Protein AF-A0A949XP06-F1 (afdb_monomer_lite)

Structure (mmCIF, N/CA/C/O backbone):
data_AF-A0A949XP06-F1
#
_entry.id   AF-A0A949XP06-F1
#
loop_
_atom_site.group_PDB
_atom_site.id
_atom_site.type_symbol
_atom_site.label_atom_id
_atom_site.label_alt_id
_atom_site.label_comp_id
_atom_site.label_asym_id
_atom_site.label_entity_id
_atom_site.label_seq_id
_atom_site.pdbx_PDB_ins_code
_atom_site.Cartn_x
_atom_site.Cartn_y
_atom_site.Cartn_z
_atom_site.occupancy
_atom_site.B_iso_or_equiv
_atom_site.auth_seq_id
_atom_site.auth_comp_id
_atom_site.auth_asym_id
_atom_site.auth_atom_id
_atom_site.pdbx_PDB_model_num
ATOM 1 N N . MET A 1 1 ? 26.706 15.944 -32.740 1.00 78.44 1 MET A N 1
ATOM 2 C CA . MET A 1 1 ? 25.398 15.604 -33.349 1.00 78.44 1 MET A CA 1
ATOM 3 C C . MET A 1 1 ? 25.369 14.123 -33.697 1.00 78.44 1 MET A C 1
ATOM 5 O O . MET A 1 1 ? 26.425 13.582 -34.002 1.00 78.44 1 MET A O 1
ATOM 9 N N . ALA A 1 2 ? 24.207 13.465 -33.629 1.00 85.12 2 ALA A N 1
ATOM 10 C CA . ALA A 1 2 ? 24.087 12.053 -34.000 1.00 85.12 2 ALA A CA 1
ATOM 11 C C . ALA A 1 2 ? 24.273 11.859 -35.517 1.00 85.12 2 ALA A C 1
ATOM 13 O O . ALA A 1 2 ? 23.785 12.654 -36.317 1.00 85.12 2 ALA A O 1
ATOM 14 N N . THR A 1 3 ? 24.969 10.796 -35.913 1.00 94.69 3 THR A N 1
ATOM 15 C CA . THR A 1 3 ? 25.206 10.443 -37.321 1.00 94.69 3 THR A CA 1
ATOM 16 C C . THR A 1 3 ? 23.949 9.864 -37.980 1.00 94.69 3 THR A C 1
ATOM 18 O O . THR A 1 3 ? 23.072 9.320 -37.308 1.00 94.69 3 THR A O 1
ATOM 21 N N . ALA A 1 4 ? 23.873 9.887 -39.315 1.00 93.94 4 ALA A N 1
ATOM 22 C CA . ALA A 1 4 ? 22.754 9.296 -40.061 1.00 93.94 4 ALA A CA 1
ATOM 23 C C . ALA A 1 4 ? 22.532 7.804 -39.730 1.00 93.94 4 ALA A C 1
ATOM 25 O O . ALA A 1 4 ? 21.394 7.350 -39.588 1.00 93.94 4 ALA A O 1
ATOM 26 N N . LYS A 1 5 ? 23.623 7.053 -39.520 1.00 92.75 5 LYS A N 1
ATOM 27 C CA . LYS A 1 5 ? 23.580 5.645 -39.098 1.00 92.75 5 LYS A CA 1
ATOM 28 C C . LYS A 1 5 ? 22.965 5.488 -37.702 1.00 92.75 5 LYS A C 1
ATOM 30 O O . LYS A 1 5 ? 22.141 4.598 -37.500 1.00 92.75 5 LYS A O 1
ATOM 35 N N . GLN A 1 6 ? 23.314 6.371 -36.763 1.00 89.94 6 GLN A N 1
ATOM 36 C CA . GLN A 1 6 ? 22.723 6.396 -35.419 1.00 89.94 6 GLN A CA 1
ATOM 37 C C . GLN A 1 6 ? 21.230 6.755 -35.464 1.00 89.94 6 GLN A C 1
ATOM 39 O O . GLN A 1 6 ? 20.430 6.109 -34.794 1.00 89.94 6 GLN A O 1
ATOM 44 N N . ILE A 1 7 ? 20.821 7.711 -36.306 1.00 91.56 7 ILE A N 1
ATOM 45 C CA . ILE A 1 7 ? 19.407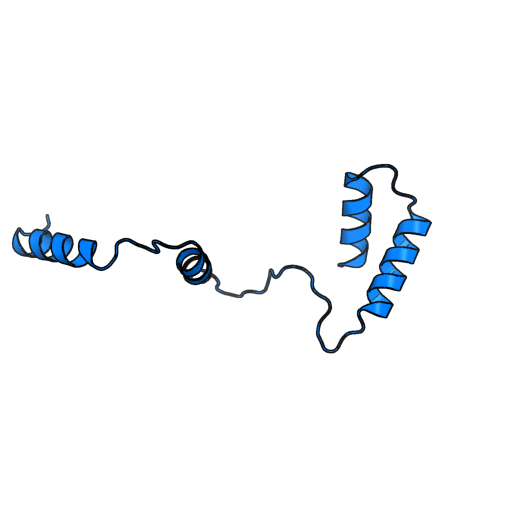 8.093 -36.467 1.00 91.56 7 ILE A CA 1
ATOM 46 C C . ILE A 1 7 ? 18.576 6.930 -37.031 1.00 91.56 7 ILE A C 1
ATOM 48 O O . ILE A 1 7 ? 17.494 6.637 -36.517 1.00 91.56 7 ILE A O 1
ATOM 52 N N . ALA A 1 8 ? 19.077 6.230 -38.053 1.00 92.44 8 ALA A N 1
ATOM 53 C CA . ALA A 1 8 ? 18.390 5.075 -38.634 1.00 92.44 8 ALA A CA 1
ATOM 54 C C . ALA A 1 8 ? 18.247 3.916 -37.631 1.00 92.44 8 ALA A C 1
ATOM 56 O O . ALA A 1 8 ? 17.198 3.270 -37.567 1.00 92.44 8 ALA A O 1
ATOM 57 N N . ALA A 1 9 ? 19.279 3.672 -36.819 1.00 89.88 9 ALA A N 1
ATOM 58 C CA . ALA A 1 9 ? 19.224 2.691 -35.741 1.00 89.88 9 ALA A CA 1
ATOM 59 C C . ALA A 1 9 ? 18.202 3.088 -34.660 1.00 89.88 9 ALA A C 1
ATOM 61 O O . ALA A 1 9 ? 17.360 2.269 -34.295 1.00 89.88 9 ALA A O 1
ATOM 62 N N . ASN A 1 10 ? 18.199 4.353 -34.225 1.00 87.56 10 ASN A N 1
ATOM 63 C CA . ASN A 1 10 ? 17.253 4.864 -33.231 1.00 87.56 10 ASN A CA 1
ATOM 64 C C . ASN A 1 10 ? 15.798 4.732 -33.695 1.00 87.56 10 ASN A C 1
ATOM 66 O O . ASN A 1 10 ? 14.958 4.282 -32.922 1.00 87.56 10 ASN A O 1
ATOM 70 N N . ARG A 1 11 ? 15.496 5.034 -34.967 1.00 88.00 11 ARG A N 1
ATOM 71 C CA . ARG A 1 11 ? 14.147 4.849 -35.537 1.00 88.00 11 ARG A CA 1
ATOM 72 C C . ARG A 1 11 ? 13.692 3.388 -35.494 1.00 88.00 11 ARG A C 1
ATOM 74 O O . ARG A 1 11 ? 12.560 3.115 -35.107 1.00 88.00 11 ARG A O 1
ATOM 81 N N . ARG A 1 12 ? 14.574 2.445 -35.846 1.00 88.75 12 ARG A N 1
ATOM 82 C CA . ARG A 1 12 ? 14.269 1.004 -35.797 1.00 88.75 12 ARG A CA 1
ATOM 83 C C . ARG A 1 12 ? 14.077 0.504 -34.362 1.00 88.75 12 ARG A C 1
ATOM 85 O O . ARG A 1 12 ? 13.200 -0.315 -34.113 1.00 88.75 12 ARG A O 1
ATOM 92 N N . ASN A 1 13 ? 14.875 1.000 -33.419 1.00 85.81 13 ASN A N 1
ATOM 93 C CA . ASN A 1 13 ? 14.769 0.624 -32.008 1.00 85.81 13 ASN A CA 1
ATOM 94 C C . ASN A 1 13 ? 13.513 1.214 -31.353 1.00 85.81 13 ASN A C 1
ATOM 96 O O . ASN A 1 13 ? 12.852 0.528 -30.577 1.00 85.81 13 ASN A O 1
ATOM 100 N N . ALA A 1 14 ? 13.129 2.439 -31.722 1.00 82.62 14 ALA A N 1
ATOM 101 C CA . ALA A 1 14 ? 11.918 3.085 -31.223 1.00 82.62 14 ALA A CA 1
ATOM 102 C C . ALA A 1 14 ? 10.652 2.269 -31.534 1.00 82.62 14 ALA A C 1
ATOM 104 O O . ALA A 1 14 ? 9.785 2.148 -30.675 1.00 82.62 14 ALA A O 1
ATOM 105 N N . GLN A 1 15 ? 10.579 1.625 -32.706 1.00 82.31 15 GLN A N 1
ATOM 106 C CA . GLN A 1 15 ? 9.462 0.743 -33.082 1.00 82.31 15 GLN A CA 1
ATOM 107 C C . GLN A 1 15 ? 9.325 -0.494 -32.178 1.00 82.31 15 GLN A C 1
ATOM 109 O O . GLN A 1 15 ? 8.231 -1.036 -32.039 1.00 82.31 15 GLN A O 1
ATOM 114 N N . LYS A 1 16 ? 10.421 -0.939 -31.550 1.00 78.19 16 LYS A N 1
ATOM 115 C CA . LYS A 1 16 ? 10.445 -2.101 -30.648 1.00 78.19 16 LYS A CA 1
ATOM 116 C C . LYS A 1 16 ? 10.158 -1.738 -29.189 1.00 78.19 16 LYS A C 1
ATOM 118 O O . LYS A 1 16 ? 9.822 -2.617 -28.409 1.00 78.19 16 LYS A O 1
ATOM 123 N N . SER A 1 17 ? 10.287 -0.462 -28.825 1.00 69.25 17 SER A N 1
ATOM 124 C CA . SER A 1 17 ? 10.226 0.020 -27.441 1.00 69.25 17 SER A CA 1
ATOM 125 C C . SER A 1 17 ? 9.206 1.154 -27.276 1.00 69.25 17 SER A C 1
ATOM 127 O O . SER A 1 17 ? 9.494 2.184 -26.669 1.00 69.25 17 SER A O 1
ATOM 129 N N . CYS A 1 18 ? 7.997 0.989 -27.821 1.00 71.12 18 CYS A N 1
ATOM 130 C CA . CYS A 1 18 ? 6.909 1.975 -27.720 1.00 71.12 18 CYS A CA 1
ATOM 131 C C . CYS A 1 18 ? 6.158 1.929 -26.371 1.00 71.12 18 CYS A C 1
ATOM 133 O O . CYS A 1 18 ? 4.935 2.054 -26.360 1.00 71.12 18 CYS A O 1
ATOM 135 N N . GLY A 1 19 ? 6.868 1.7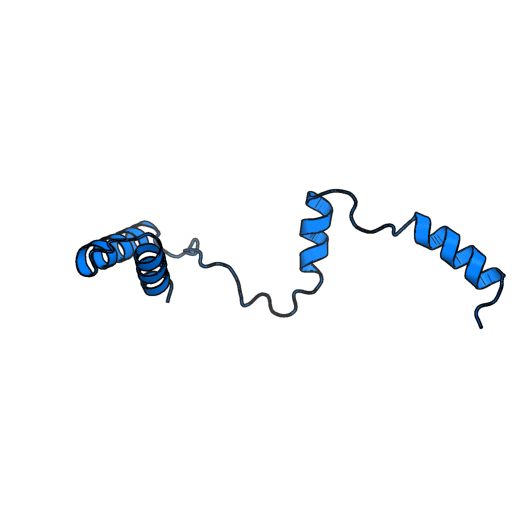15 -25.259 1.00 74.44 19 GLY A N 1
ATOM 136 C CA . GLY A 1 19 ? 6.281 1.624 -23.920 1.00 74.44 19 GLY A CA 1
ATOM 137 C C . GLY A 1 19 ? 5.229 0.511 -23.748 1.00 74.44 19 GLY A C 1
ATOM 138 O O . GLY A 1 19 ? 4.960 -0.260 -24.675 1.00 74.44 19 GLY A O 1
ATOM 139 N N . PRO A 1 20 ? 4.637 0.397 -22.549 1.00 81.81 20 PRO A N 1
ATOM 140 C CA . PRO A 1 20 ? 3.525 -0.514 -22.309 1.00 81.81 20 PRO A CA 1
ATOM 141 C C . PRO A 1 20 ? 2.273 -0.031 -23.055 1.00 81.81 20 PRO A C 1
ATOM 143 O O . PRO A 1 20 ? 1.869 1.125 -22.923 1.00 81.81 20 PRO A O 1
ATOM 146 N N . LYS A 1 21 ? 1.664 -0.918 -23.850 1.00 83.12 21 LYS A N 1
ATOM 147 C CA . LYS A 1 21 ? 0.468 -0.619 -24.663 1.00 83.12 21 LYS A CA 1
ATOM 148 C C . LYS A 1 21 ? -0.836 -1.114 -24.032 1.00 83.12 21 LYS A C 1
ATOM 150 O O . LYS A 1 21 ? -1.901 -0.725 -24.499 1.00 83.12 21 LYS A O 1
ATOM 155 N N . SER A 1 22 ? -0.760 -1.958 -22.999 1.00 83.88 22 SER A N 1
ATOM 156 C CA . SER A 1 22 ? -1.924 -2.453 -22.255 1.00 83.88 22 SER A CA 1
ATOM 157 C C . SER A 1 22 ? -1.930 -1.921 -20.815 1.00 83.88 22 SER A C 1
ATOM 159 O O . SER A 1 22 ? -0.861 -1.595 -20.290 1.00 83.88 22 SER A O 1
ATOM 161 N N . PRO A 1 23 ? -3.104 -1.840 -20.158 1.00 85.31 23 PRO A N 1
ATOM 162 C CA . PRO A 1 23 ? -3.196 -1.503 -18.736 1.00 85.31 23 PRO A CA 1
ATOM 163 C C . PRO A 1 23 ? -2.349 -2.445 -17.871 1.00 85.31 23 PRO A C 1
ATOM 165 O O . PRO A 1 23 ? -1.550 -1.979 -17.066 1.00 85.31 23 PRO A O 1
ATOM 168 N N . GLU A 1 24 ? -2.418 -3.749 -18.145 1.00 85.31 24 GLU A N 1
ATOM 169 C CA . GLU A 1 24 ? -1.653 -4.796 -17.454 1.00 85.31 24 GLU A CA 1
ATOM 170 C C . GLU A 1 24 ? -0.136 -4.564 -17.541 1.00 85.31 24 GLU A C 1
ATOM 172 O O . GLU A 1 24 ? 0.573 -4.543 -16.538 1.00 85.31 24 GLU A O 1
ATOM 177 N N . THR A 1 25 ? 0.390 -4.317 -18.749 1.00 83.94 25 THR A N 1
ATOM 178 C CA . THR A 1 25 ? 1.830 -4.046 -18.911 1.00 83.94 25 THR A CA 1
ATOM 179 C C . THR A 1 25 ? 2.234 -2.704 -18.314 1.00 83.94 25 THR A C 1
ATOM 181 O O . THR A 1 25 ? 3.381 -2.539 -17.899 1.00 83.94 25 THR A O 1
ATOM 184 N N . LYS A 1 26 ? 1.313 -1.741 -18.236 1.00 85.50 26 LYS A N 1
ATOM 185 C CA . LYS A 1 26 ? 1.561 -0.443 -17.608 1.00 85.50 26 LYS A CA 1
ATOM 186 C C . LYS A 1 26 ? 1.659 -0.568 -16.091 1.00 85.50 26 LYS A C 1
ATOM 188 O O . LYS A 1 26 ? 2.541 0.059 -15.511 1.00 85.50 26 LYS A O 1
ATOM 193 N N . GLU A 1 27 ? 0.824 -1.397 -15.471 1.00 84.44 27 GLU A N 1
ATOM 194 C CA . GLU A 1 27 ? 0.919 -1.723 -14.045 1.00 84.44 27 GLU A CA 1
ATOM 195 C C . GLU A 1 27 ? 2.260 -2.382 -13.717 1.00 84.44 27 GLU A C 1
ATOM 197 O O . GLU A 1 27 ? 2.952 -1.922 -12.811 1.00 84.44 27 GLU A O 1
ATOM 202 N N . ILE A 1 28 ? 2.697 -3.359 -14.516 1.00 83.75 28 ILE A N 1
ATOM 203 C CA . ILE A 1 28 ? 4.004 -4.013 -14.342 1.00 83.75 28 ILE A CA 1
ATOM 204 C C . ILE A 1 28 ? 5.146 -2.992 -14.451 1.00 83.75 28 ILE A C 1
ATOM 206 O O . ILE A 1 28 ? 5.979 -2.876 -13.555 1.00 83.75 28 ILE A O 1
ATOM 210 N N . VAL A 1 29 ? 5.170 -2.197 -15.527 1.00 84.75 29 VAL A N 1
ATOM 211 C CA . VAL A 1 29 ? 6.239 -1.211 -15.763 1.00 84.75 29 VAL A CA 1
ATOM 212 C C . VAL A 1 29 ? 6.232 -0.092 -14.715 1.00 84.75 29 VAL A C 1
ATOM 214 O O . VAL A 1 29 ? 7.292 0.456 -14.411 1.00 84.75 29 VAL A O 1
ATOM 217 N N . SER A 1 30 ? 5.077 0.235 -14.122 1.00 82.19 30 SER A N 1
ATOM 218 C CA . SER A 1 30 ? 4.981 1.248 -13.062 1.00 82.19 30 SER A CA 1
ATOM 219 C C . SER A 1 30 ? 5.783 0.883 -11.809 1.00 82.19 30 SER A C 1
ATOM 221 O O . SER A 1 30 ? 6.276 1.776 -11.119 1.00 82.19 30 SER A O 1
ATOM 223 N N . GLN A 1 31 ? 6.002 -0.412 -11.564 1.00 81.81 31 GLN A N 1
ATOM 224 C CA . GLN A 1 31 ? 6.765 -0.894 -10.414 1.00 81.81 31 GLN A CA 1
ATOM 225 C C . GLN A 1 31 ? 8.287 -0.833 -10.621 1.00 81.81 31 GLN A C 1
ATOM 227 O O . GLN A 1 31 ? 9.033 -0.955 -9.655 1.00 81.81 31 GLN A O 1
ATOM 232 N N . ASN A 1 32 ? 8.780 -0.569 -11.838 1.00 82.62 32 ASN A N 1
ATOM 233 C CA . ASN A 1 32 ? 10.222 -0.561 -12.139 1.00 82.62 32 ASN A CA 1
ATOM 234 C C . ASN A 1 32 ? 11.021 0.508 -11.370 1.00 82.62 32 ASN A C 1
ATOM 236 O O . ASN A 1 32 ? 12.242 0.412 -11.276 1.00 82.62 32 ASN A O 1
ATOM 240 N N . ARG A 1 33 ? 10.356 1.550 -10.853 1.00 80.75 33 ARG A N 1
ATOM 241 C CA . ARG A 1 33 ? 10.988 2.612 -10.049 1.00 80.75 33 ARG A CA 1
ATOM 242 C C . ARG A 1 33 ? 10.958 2.315 -8.544 1.00 80.75 33 ARG A C 1
ATOM 244 O O . ARG A 1 33 ? 11.540 3.071 -7.768 1.00 80.75 33 ARG A O 1
ATOM 251 N N . THR A 1 34 ? 10.283 1.253 -8.114 1.00 79.25 34 THR A N 1
ATOM 252 C CA . THR A 1 34 ? 10.170 0.898 -6.698 1.00 79.25 34 THR A CA 1
ATOM 253 C C . THR A 1 34 ? 11.535 0.461 -6.169 1.00 79.25 34 THR A C 1
ATOM 255 O O . THR A 1 34 ? 12.047 -0.584 -6.551 1.00 79.25 34 THR A O 1
ATOM 258 N N . THR A 1 35 ? 12.140 1.274 -5.299 1.00 75.19 35 THR A N 1
ATOM 259 C CA . THR A 1 35 ? 13.462 0.993 -4.712 1.00 75.19 35 THR A CA 1
ATOM 260 C C . THR A 1 35 ? 13.365 0.181 -3.426 1.00 75.19 35 THR A C 1
ATOM 262 O O . THR A 1 35 ? 14.043 -0.829 -3.287 1.00 75.19 35 THR A O 1
ATOM 265 N N . HIS A 1 36 ? 12.520 0.616 -2.489 1.00 77.94 36 HIS A N 1
ATOM 266 C CA . HIS A 1 36 ? 12.390 -0.019 -1.174 1.00 77.94 36 HIS A CA 1
ATOM 267 C C . HIS A 1 36 ? 11.051 -0.733 -0.973 1.00 77.94 36 HIS A C 1
ATOM 269 O O . HIS A 1 36 ? 10.981 -1.663 -0.181 1.00 77.94 36 HIS A O 1
ATOM 275 N N . GLY A 1 37 ? 9.983 -0.313 -1.663 1.00 69.38 37 GLY A N 1
ATOM 276 C CA . GLY A 1 37 ? 8.658 -0.941 -1.538 1.00 69.38 37 GLY A CA 1
ATOM 277 C C . GLY A 1 37 ? 8.031 -0.859 -0.138 1.00 69.38 37 GLY A C 1
ATOM 278 O O . GLY A 1 37 ? 7.053 -1.545 0.120 1.00 69.38 37 GLY A O 1
ATOM 279 N N . LEU A 1 38 ? 8.580 -0.027 0.756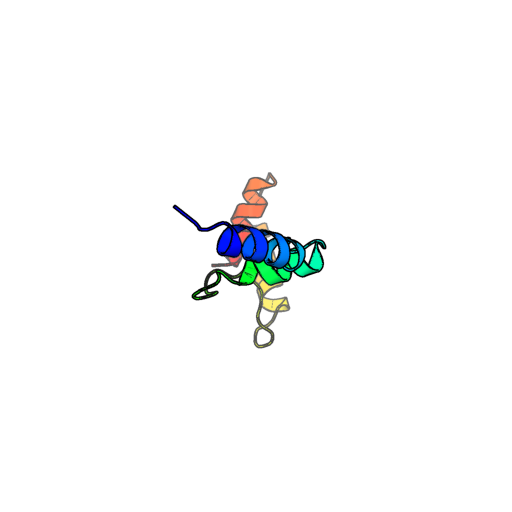 1.00 69.69 38 LEU A N 1
ATOM 280 C CA . LEU A 1 38 ? 8.189 0.044 2.171 1.00 69.69 38 LEU A CA 1
ATOM 281 C C . LEU A 1 38 ? 6.896 0.839 2.416 1.00 69.69 38 LEU A C 1
ATOM 283 O O . LEU A 1 38 ? 6.296 0.711 3.475 1.00 69.69 38 LEU A O 1
ATOM 287 N N . CYS A 1 39 ? 6.450 1.642 1.446 1.00 63.69 39 CYS A N 1
ATOM 288 C CA . CYS A 1 39 ? 5.145 2.306 1.484 1.00 63.69 39 CYS A CA 1
ATOM 289 C C . CYS A 1 39 ? 4.122 1.460 0.715 1.00 63.69 39 CYS A C 1
ATOM 291 O O . CYS A 1 39 ? 3.782 1.766 -0.430 1.00 63.69 39 CYS A O 1
ATOM 293 N N . GLY A 1 40 ? 3.691 0.356 1.324 1.00 72.00 40 GLY A N 1
ATOM 294 C CA . GLY A 1 40 ? 2.549 -0.429 0.857 1.00 72.00 40 GLY A CA 1
ATOM 295 C C . GLY A 1 40 ? 1.222 0.174 1.322 1.00 72.00 40 GLY A C 1
ATOM 296 O O . GLY A 1 40 ? 1.192 1.018 2.215 1.00 72.00 40 GLY A O 1
ATOM 297 N N . LYS A 1 41 ? 0.113 -0.266 0.722 1.00 79.69 41 LYS A N 1
ATOM 298 C CA . LYS A 1 41 ? -1.212 -0.064 1.327 1.00 79.69 41 LYS A CA 1
ATOM 299 C C . LYS A 1 41 ? -1.301 -0.917 2.593 1.00 79.69 41 LYS A C 1
ATOM 301 O O . LYS A 1 41 ? -0.722 -2.004 2.612 1.00 79.69 41 LYS A O 1
ATOM 306 N N . PHE A 1 42 ? -2.027 -0.445 3.603 1.00 83.75 42 PHE A N 1
ATOM 307 C CA . PHE A 1 42 ? -2.307 -1.254 4.784 1.00 83.75 42 PHE A CA 1
ATOM 308 C C . PHE A 1 42 ? -3.028 -2.545 4.375 1.00 83.75 42 PHE A C 1
ATOM 310 O O . PHE A 1 42 ? -3.934 -2.532 3.537 1.00 83.75 42 PHE A O 1
ATOM 317 N N . ALA A 1 43 ? -2.587 -3.662 4.940 1.00 87.25 43 ALA A N 1
ATOM 318 C CA . ALA A 1 43 ? -3.223 -4.957 4.794 1.00 87.25 43 ALA A CA 1
ATOM 319 C C . ALA A 1 43 ? -2.889 -5.796 6.024 1.00 87.25 43 ALA A C 1
ATOM 321 O O . ALA A 1 43 ? -1.723 -5.877 6.409 1.00 87.25 43 ALA A O 1
ATOM 322 N N . VAL A 1 44 ? -3.900 -6.453 6.589 1.00 88.44 44 VAL A N 1
ATOM 323 C CA . VAL A 1 44 ? -3.688 -7.461 7.628 1.00 88.44 44 VAL A CA 1
ATOM 324 C C . VAL A 1 44 ? -2.949 -8.637 6.991 1.00 88.44 44 VAL A C 1
ATOM 326 O O . VAL A 1 44 ? -3.393 -9.207 5.989 1.00 88.44 44 VAL A O 1
ATOM 329 N N . LEU A 1 45 ? -1.780 -8.967 7.529 1.00 88.81 45 LEU A N 1
ATOM 330 C CA . LEU A 1 45 ? -0.919 -10.012 6.991 1.00 88.81 45 LEU A CA 1
ATOM 331 C C . LEU A 1 45 ? -1.546 -11.393 7.201 1.00 88.81 45 LEU A C 1
ATOM 333 O O . LEU A 1 45 ? -2.328 -11.619 8.118 1.00 88.81 45 LEU A O 1
ATOM 337 N N . ALA A 1 46 ? -1.138 -12.376 6.396 1.00 88.19 46 ALA A N 1
ATOM 338 C CA . ALA A 1 46 ? -1.643 -13.748 6.520 1.00 88.19 46 ALA A CA 1
ATOM 339 C C . ALA A 1 46 ? -1.347 -14.402 7.888 1.00 88.19 46 ALA A C 1
ATOM 341 O O . ALA A 1 46 ? -2.007 -15.368 8.263 1.00 88.19 46 ALA A O 1
ATOM 342 N N . CYS A 1 47 ? -0.345 -13.904 8.620 1.00 89.00 47 CYS A N 1
ATOM 343 C CA . CYS A 1 47 ? -0.021 -14.343 9.978 1.00 89.00 47 CYS A CA 1
ATOM 344 C C . CYS A 1 47 ? -0.786 -13.581 11.073 1.00 89.00 47 CYS A C 1
ATOM 346 O O . CYS A 1 47 ? -0.663 -13.918 12.249 1.00 89.00 47 CYS A O 1
ATOM 348 N N . GLU A 1 48 ? -1.548 -12.556 10.706 1.00 90.31 48 GLU A N 1
ATOM 349 C CA . GLU A 1 48 ? -2.377 -11.757 11.600 1.00 90.31 48 GLU A CA 1
ATOM 350 C C . GLU A 1 48 ? -3.843 -12.208 11.516 1.00 90.31 48 GLU A C 1
ATOM 352 O O . GLU A 1 48 ? -4.244 -12.978 10.642 1.00 90.31 48 GLU A O 1
ATOM 357 N N . ASN A 1 49 ? -4.668 -11.760 12.464 1.00 90.88 49 ASN A N 1
ATOM 358 C CA . ASN A 1 49 ? -6.077 -12.138 12.527 1.00 90.88 49 ASN A CA 1
ATOM 359 C C . ASN A 1 49 ? -6.967 -10.976 12.074 1.00 90.88 49 ASN A C 1
ATOM 361 O O . ASN A 1 49 ? -7.173 -10.026 12.831 1.00 90.88 49 ASN A O 1
ATOM 365 N N . GLN A 1 50 ? -7.552 -11.104 10.881 1.00 92.00 50 GLN A N 1
ATOM 366 C CA . GLN A 1 50 ? -8.493 -10.124 10.328 1.00 92.00 50 GLN A CA 1
ATOM 367 C C . GLN A 1 50 ? -9.660 -9.833 11.281 1.00 92.00 50 GLN A C 1
ATOM 369 O O . GLN A 1 50 ? -9.996 -8.680 11.516 1.00 92.00 50 GLN A O 1
ATOM 374 N N . GLY A 1 51 ? -10.223 -10.859 11.922 1.00 93.12 51 GLY A N 1
ATOM 375 C CA . GLY A 1 51 ? -11.347 -10.687 12.842 1.00 93.12 51 GLY A CA 1
ATOM 376 C C . GLY A 1 51 ? -11.001 -9.904 14.112 1.00 93.12 51 GLY A C 1
ATOM 377 O O . GLY A 1 51 ? -11.892 -9.322 14.725 1.00 93.12 51 GLY A O 1
ATOM 378 N N . ASN A 1 52 ? -9.732 -9.865 14.529 1.00 92.50 52 ASN A N 1
ATOM 379 C CA . ASN A 1 52 ? -9.305 -8.994 15.627 1.00 92.50 52 ASN A CA 1
ATOM 380 C C . ASN A 1 52 ? -9.199 -7.535 15.173 1.00 92.50 52 ASN A C 1
ATOM 382 O O . ASN A 1 52 ? -9.612 -6.647 15.915 1.00 92.50 52 ASN A O 1
ATOM 386 N N . PHE A 1 53 ? -8.699 -7.303 13.958 1.00 92.75 53 PHE A N 1
ATOM 387 C CA . PHE A 1 53 ? -8.671 -5.974 13.351 1.00 92.75 53 PHE A CA 1
ATOM 388 C C . PHE A 1 53 ? -10.089 -5.420 13.154 1.00 92.75 53 PHE A C 1
ATOM 390 O O . PHE A 1 53 ? -10.376 -4.303 13.573 1.00 92.75 53 PHE A O 1
ATOM 397 N N . ASP A 1 54 ? -11.013 -6.229 12.633 1.00 93.00 54 ASP A N 1
ATOM 398 C CA . ASP A 1 54 ? -12.403 -5.811 12.415 1.00 93.00 54 ASP A CA 1
ATOM 399 C C . ASP A 1 54 ? -13.098 -5.433 13.734 1.00 93.00 54 ASP A C 1
ATOM 401 O O . ASP A 1 54 ? -13.856 -4.464 13.797 1.00 93.00 54 ASP A O 1
ATOM 405 N N . LYS A 1 55 ? -12.809 -6.164 14.820 1.00 94.50 55 LYS A N 1
ATOM 406 C CA . LYS A 1 55 ? -13.307 -5.834 16.166 1.00 94.50 55 LYS A CA 1
ATOM 407 C C . LYS A 1 55 ? -12.735 -4.522 16.689 1.00 94.50 55 LYS A C 1
ATOM 409 O O . LYS A 1 55 ? -13.476 -3.754 17.296 1.00 94.50 55 LYS A O 1
ATOM 414 N N . LEU A 1 56 ? -11.441 -4.277 16.478 1.00 93.38 56 LEU A N 1
ATOM 415 C CA . LEU A 1 56 ? -10.799 -3.019 16.857 1.00 93.38 56 LEU A CA 1
ATOM 416 C C . LEU A 1 56 ? -11.444 -1.848 16.111 1.00 93.38 56 LEU A C 1
ATOM 418 O O . LEU A 1 56 ? -11.866 -0.882 16.742 1.00 93.38 56 LEU A O 1
ATOM 422 N N . LEU A 1 57 ? -11.595 -1.970 14.791 1.00 93.75 57 LEU A N 1
ATOM 423 C CA . LEU A 1 57 ? -12.204 -0.937 13.961 1.00 93.75 57 LEU A CA 1
ATOM 424 C C . LEU A 1 57 ? -13.655 -0.657 14.373 1.00 93.75 57 LEU A C 1
ATOM 426 O O . LEU A 1 57 ? -14.052 0.504 14.480 1.00 93.75 57 LEU A O 1
ATOM 430 N N . ALA A 1 58 ? -14.438 -1.703 14.653 1.00 93.88 58 ALA A N 1
ATOM 431 C CA . ALA A 1 58 ? -15.806 -1.558 15.142 1.00 93.88 58 ALA A CA 1
ATOM 432 C C . ALA A 1 58 ? -15.852 -0.832 16.496 1.00 93.88 58 ALA A C 1
ATOM 434 O O . ALA A 1 58 ? -16.665 0.071 16.677 1.00 93.88 58 ALA A O 1
ATOM 435 N N . ALA A 1 59 ? -14.952 -1.174 17.424 1.00 94.38 59 ALA A N 1
ATOM 436 C CA . ALA A 1 59 ? -14.866 -0.513 18.724 1.00 94.38 59 ALA A CA 1
ATOM 437 C C . ALA A 1 59 ? -14.478 0.970 18.603 1.00 94.38 59 ALA A C 1
ATOM 439 O O . ALA A 1 59 ? -15.059 1.805 19.292 1.00 94.38 59 ALA A O 1
ATOM 440 N N . MET A 1 60 ? -13.540 1.313 17.715 1.00 92.00 60 MET A N 1
ATOM 441 C CA . MET A 1 60 ? -13.150 2.708 17.464 1.00 92.00 60 MET A CA 1
ATOM 442 C C . MET A 1 60 ? -14.266 3.499 16.777 1.00 92.00 60 MET A C 1
ATOM 444 O O . MET A 1 60 ? -14.515 4.647 17.129 1.00 92.00 60 MET A O 1
ATOM 448 N N . THR A 1 61 ? -14.984 2.874 15.844 1.00 94.12 61 THR A N 1
ATOM 449 C CA . THR A 1 61 ? -16.125 3.504 15.164 1.00 94.12 61 THR A CA 1
ATOM 450 C C . THR A 1 61 ? -17.266 3.794 16.136 1.00 94.12 61 THR A C 1
ATOM 452 O O . THR A 1 61 ? -17.856 4.870 16.079 1.00 94.12 61 THR A O 1
ATOM 455 N N . GLU A 1 62 ? -17.549 2.871 17.057 1.00 94.31 62 GLU A N 1
ATOM 456 C CA . GLU A 1 62 ? -18.552 3.077 18.106 1.00 94.31 62 GLU A CA 1
ATOM 457 C C . GLU A 1 62 ? -18.128 4.166 19.103 1.00 94.31 62 GLU A C 1
ATOM 459 O O . GLU A 1 62 ? -18.964 4.947 19.552 1.00 94.31 62 GLU A O 1
ATOM 464 N N . ALA A 1 63 ? -16.836 4.240 19.439 1.00 93.06 63 ALA A N 1
ATOM 465 C CA . ALA A 1 63 ? -16.313 5.229 20.378 1.00 93.06 63 ALA A CA 1
ATOM 466 C C . ALA A 1 63 ? -16.346 6.662 19.820 1.00 93.06 63 ALA A C 1
ATOM 468 O O . ALA A 1 63 ? -16.732 7.583 20.536 1.00 93.06 63 ALA A O 1
ATOM 469 N N . GLU A 1 64 ? -15.953 6.847 18.558 1.00 90.94 64 GLU A N 1
ATOM 470 C CA . GLU A 1 64 ? -15.817 8.175 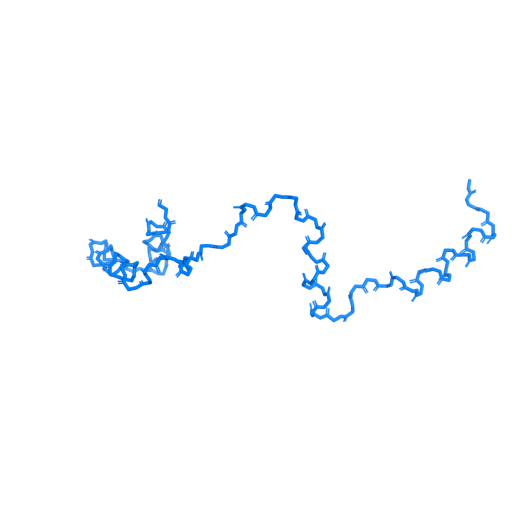17.942 1.00 90.94 64 GLU A CA 1
ATOM 471 C C . GLU A 1 64 ? -17.106 8.670 17.264 1.00 90.94 64 GLU A C 1
ATOM 473 O O . GLU A 1 64 ? -17.239 9.864 17.012 1.00 90.94 64 GLU A O 1
ATOM 478 N N . GLN A 1 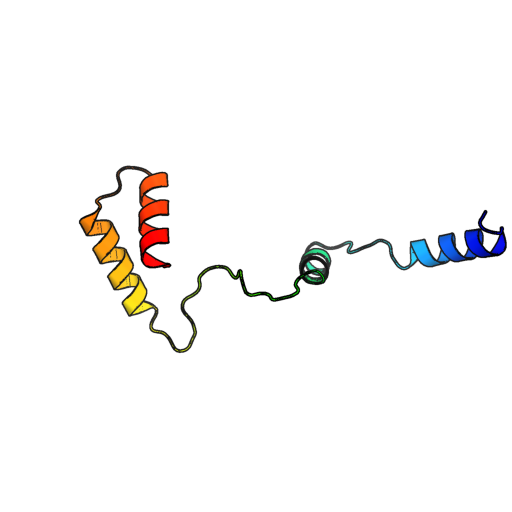65 ? -18.064 7.778 16.978 1.00 93.50 65 GLN A N 1
ATOM 479 C CA . GLN A 1 65 ? -19.359 8.093 16.349 1.00 93.50 65 GLN A CA 1
ATOM 480 C C . GLN A 1 65 ? -19.252 9.060 15.149 1.00 93.50 65 GLN A C 1
ATOM 482 O O . GLN A 1 65 ? -19.844 10.144 15.165 1.00 93.50 65 GLN A O 1
ATOM 487 N N . PRO A 1 66 ? -18.515 8.688 14.086 1.00 92.62 66 PRO A N 1
ATOM 488 C CA . PRO A 1 66 ? -18.267 9.579 12.960 1.00 92.62 66 PRO A CA 1
ATOM 489 C C . PRO A 1 66 ? -19.572 9.961 12.245 1.00 92.62 66 PRO A C 1
ATOM 491 O O . PRO A 1 66 ? -20.371 9.109 11.854 1.00 92.62 66 PRO A O 1
ATOM 494 N N . ALA A 1 67 ? -19.769 11.258 12.026 1.00 91.69 67 ALA A N 1
ATOM 495 C CA . ALA A 1 67 ? -20.966 11.829 11.419 1.00 91.69 67 ALA A CA 1
ATOM 496 C C . ALA A 1 67 ? -20.859 11.972 9.891 1.00 91.69 67 ALA A C 1
ATOM 498 O O . ALA A 1 67 ? -21.873 12.129 9.206 1.00 91.69 67 ALA A O 1
ATOM 499 N N . ASN A 1 68 ? -19.644 11.949 9.333 1.00 93.38 68 ASN A N 1
ATOM 500 C CA . ASN A 1 68 ? -19.403 12.126 7.900 1.00 93.38 68 ASN A CA 1
ATOM 501 C C . ASN A 1 68 ? -18.302 11.197 7.356 1.00 93.38 68 ASN A C 1
ATOM 503 O O . ASN A 1 68 ? -17.537 10.589 8.099 1.00 93.38 68 ASN A O 1
ATOM 507 N N . ALA A 1 69 ? -18.215 11.098 6.026 1.00 92.12 69 ALA A N 1
ATOM 508 C CA . ALA A 1 69 ? -17.271 10.203 5.353 1.00 92.12 69 ALA A CA 1
ATOM 509 C C . ALA A 1 69 ? -15.794 10.514 5.661 1.00 92.12 69 ALA A C 1
ATOM 511 O O . ALA A 1 69 ? -14.975 9.600 5.684 1.00 92.12 69 ALA A O 1
ATOM 512 N N . SER A 1 70 ? -15.449 11.780 5.914 1.00 93.88 70 SER A N 1
ATOM 513 C CA . SER A 1 70 ? -14.081 12.171 6.271 1.00 93.88 70 SER A CA 1
ATOM 514 C C . SER A 1 70 ? -13.705 11.705 7.676 1.00 93.88 70 SER A C 1
ATOM 516 O O . SER A 1 70 ? -12.587 11.248 7.890 1.00 93.88 70 SER A O 1
ATOM 518 N N . GLU A 1 71 ? -14.638 11.769 8.623 1.00 92.00 71 GLU A N 1
ATOM 519 C CA . GLU A 1 71 ? -14.449 11.234 9.974 1.00 92.00 71 GLU A CA 1
ATOM 520 C C . GLU A 1 71 ? -14.342 9.709 9.959 1.00 92.00 71 GLU A C 1
ATOM 522 O O . GLU A 1 71 ? -13.466 9.160 10.618 1.00 92.00 71 GLU A O 1
ATOM 527 N N . VAL A 1 72 ? -15.137 9.021 9.132 1.00 91.62 72 VAL A N 1
ATOM 528 C CA . VAL A 1 72 ? -14.986 7.570 8.924 1.00 91.62 72 VAL A CA 1
ATOM 529 C C . VAL A 1 72 ? -13.588 7.237 8.398 1.00 91.62 72 VAL A C 1
ATOM 531 O O . VAL A 1 72 ? -12.942 6.326 8.908 1.00 91.62 72 VAL A O 1
ATOM 534 N N . GLU A 1 73 ? -13.087 7.987 7.413 1.00 92.62 73 GLU A N 1
ATOM 535 C CA . GLU A 1 73 ? -11.732 7.786 6.888 1.00 92.62 73 GLU A CA 1
ATOM 536 C C . GLU A 1 73 ? -10.659 7.995 7.969 1.00 92.62 73 GLU A C 1
ATOM 538 O O . GLU A 1 73 ? -9.679 7.251 8.020 1.00 92.62 73 GLU A O 1
ATOM 543 N N . LEU A 1 74 ? -10.837 8.984 8.849 1.00 92.75 74 LEU A N 1
ATOM 544 C CA . LEU A 1 74 ? -9.918 9.233 9.959 1.00 92.75 74 LEU A CA 1
ATOM 545 C C . LEU A 1 74 ? -9.931 8.092 10.978 1.00 92.75 74 LEU A C 1
ATOM 547 O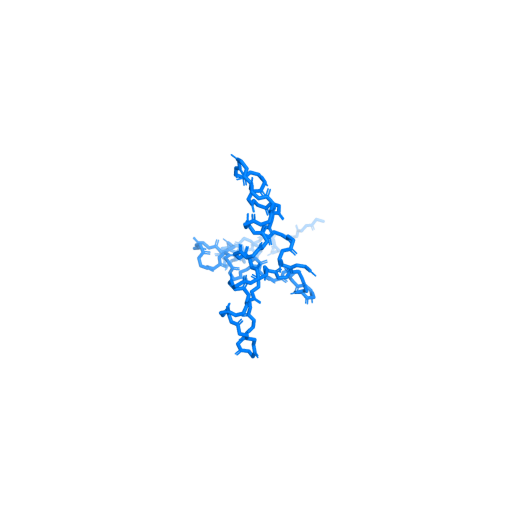 O . LEU A 1 74 ? -8.860 7.623 11.353 1.00 92.75 74 LEU A O 1
ATOM 551 N N . VAL A 1 75 ? -11.110 7.604 11.370 1.00 92.88 75 VAL A N 1
ATOM 552 C CA . VAL A 1 75 ? -11.241 6.467 12.295 1.00 92.88 75 VAL A CA 1
ATOM 553 C C . VAL A 1 75 ? -10.593 5.209 11.714 1.00 92.88 75 VAL A C 1
ATOM 555 O O . VAL A 1 75 ? -9.881 4.501 12.422 1.00 92.88 75 VAL A O 1
ATOM 558 N N . VAL A 1 76 ? -10.764 4.954 10.413 1.00 91.81 76 VAL A N 1
ATOM 559 C CA . VAL A 1 76 ? -10.084 3.840 9.733 1.00 91.81 76 VAL A CA 1
ATOM 560 C C . VAL A 1 76 ? -8.566 4.007 9.811 1.00 91.81 76 VAL A C 1
ATOM 562 O O . VAL A 1 76 ? -7.881 3.085 10.241 1.00 91.81 76 VAL A O 1
ATOM 565 N N . LYS A 1 77 ? -8.030 5.193 9.499 1.00 89.94 77 LYS A N 1
ATOM 566 C CA . LYS A 1 77 ? -6.582 5.460 9.597 1.00 89.94 77 LYS A CA 1
ATOM 567 C C . LYS A 1 77 ? -6.032 5.319 11.015 1.00 89.94 77 LYS A C 1
ATOM 569 O O . LYS A 1 77 ? -4.872 4.956 11.168 1.00 89.94 77 LYS A O 1
ATOM 574 N N . MET A 1 78 ? -6.835 5.608 12.039 1.00 90.38 78 MET A N 1
ATOM 575 C CA . MET A 1 78 ? -6.449 5.392 13.436 1.00 90.38 78 MET A CA 1
ATOM 576 C C . MET A 1 78 ? -6.312 3.907 13.780 1.00 90.38 78 MET A C 1
ATOM 578 O O . MET A 1 78 ? -5.507 3.572 14.636 1.00 90.38 78 MET A O 1
ATOM 582 N N . ALA A 1 79 ? -7.077 3.025 13.132 1.00 89.25 79 ALA A N 1
ATOM 583 C CA . ALA A 1 79 ? -6.960 1.581 13.325 1.00 89.25 79 ALA A CA 1
ATOM 584 C C . ALA A 1 79 ? -5.797 0.961 12.523 1.00 89.25 79 ALA A C 1
ATOM 586 O O . ALA A 1 79 ? -5.318 -0.116 12.872 1.00 89.25 79 ALA A O 1
ATOM 587 N N . GLU A 1 80 ? -5.352 1.620 11.448 1.00 86.62 80 GLU A N 1
ATOM 588 C CA . GLU A 1 80 ? -4.253 1.171 10.579 1.00 86.62 80 GLU A CA 1
ATOM 589 C C . GLU A 1 80 ? -2.841 1.474 11.137 1.00 86.62 80 GLU A C 1
ATOM 591 O O . GLU A 1 80 ? -1.856 0.966 10.589 1.00 86.62 80 GLU A O 1
ATOM 596 N N . HIS A 1 81 ? -2.721 2.286 12.198 1.00 64.44 81 HIS A N 1
ATOM 597 C CA . HIS A 1 81 ? -1.458 2.799 12.756 1.00 64.44 81 HIS A CA 1
ATOM 598 C C . HIS A 1 81 ? -1.297 2.520 14.253 1.00 64.44 81 HIS A C 1
ATOM 600 O O . HIS A 1 81 ? -0.140 2.248 14.654 1.00 64.44 81 HIS A O 1
#

pLDDT: mean 86.53, std 7.52, range [63.69, 94.69]

Secondary structure (DSSP, 8-state):
---HHHHHHHHHHHHH-----SHHHHHHHHGGG-SS---PPP---TTS-HHHHHHHHHHHHHHH---SHHHHHHHHHHH--

Radius of gyration: 24.0 Å; chains: 1; bounding box: 46×30×60 Å

Foldseek 3Di:
DDDPVRVVVVVVVCVVPVQDPDPVSVVVVVCVPPDPCPPDDQDQDPPGDPVVLVVQLVVLCVVQVDPDPVVNVVSNVVSSD

Sequence (81 aa):
MATAKQIAANRRNAQKSCGPKSPETKEIVSQNRTTHGLCGKFAVLACENQGNFDKLLAAMTEAEQPANASEVELVVKMAEH

=== Feature glossary ===
Key to the feature types in this record:

pLDDT. pLDDT is the predicted lDDT-Cα score: AlphaFold's confidence that the local environment of each residue (all inter-atomic distances within 15 Å) is correctly placed. It is a per-residue number between 0 and 100, with higher meaning more reliable.

Radius of gyration, Cα contacts, bounding box. The geometric summary reports three shape descriptors. Rg (radius of gyration) measures how spread out the Cα atoms are about their centre of mass; compact globular proteins have small Rg, elongated or unfolded ones large. Cα contacts (<8 Å, |i−j|>4) count long-range residue pairs in spatial proximity — high for tightly packed folds, near zero for rods or random coil. The bounding-box extents give the protein's footprint along x, y, z in Å.

Backbone torsions (φ/ψ). Backbone dihedral angles. Every residue except chain termini has a φ (preceding-C → N → Cα → C) and a ψ (N → Cα → C → next-N). They are reported in degrees following the IUPAC sign convention. Secondary structure is essentially a statement about which (φ, ψ) basin each residue occupies.

Contact-map, Ramachandran, and PAE plots. Plot images: a contact map (which residues are close in 3D, as an N×N binary image), a Ramachandran scatter (backbone torsion angles, revealing secondary-structure composition at a glance), and — for AlphaFold structures — a PAE heatmap (pairwise prediction confidence).

Predicted aligned error. Predicted Aligned Error (PAE) is an AlphaFold confidence matrix: entry (i, j) is the expected error in the position of residue j, in ångströms, when the prediction is superimposed on the true structure at residue i. Low PAE within a block of residues means that block is internally rigid and well-predicted; high PAE between two blocks means their relative placement is uncertain even if each block individually is confident.

Secondary structure (3-state, P-SEA). Three-state secondary structure (P-SEA) collapses the eight DSSP classes into helix (a), strand (b), and coil (c). P-SEA assigns these from Cα geometry alone — distances and angles — without requiring backbone oxygens, so it works on any Cα trace.

Solvent-accessible surface area. Solvent-accessible surface area (SASA) is the area in Å² traced out by the centre of a 1.4 Å probe sphere (a water molecule) rolled over the protein's van der Waals surface (Shrake–Rupley / Lee–Richards construction). Buried residues have near-zero SASA; fully exposed residues can exceed 200 Å². The total SASA scales roughly with the number of surface residues.

Foldseek 3Di. The Foldseek 3Di string encodes local tertiary geometry as a 20-letter alphabet — one character per residue — derived from the relative positions of nearby Cα atoms. Unlike the amino-acid sequence, 3Di is a direct function of the 3D structure, so two proteins with the same fold have similar 3Di strings even at low sequence identity.

B-factor. For experimental (PDB) structures, the B-factor (temperature factor) quantifies the positional spread of each atom in the crystal — a combination of thermal vibration and static disorder — in units of Å². High B-factors mark flexible loops or poorly resolved regions; low B-factors mark the rigid, well-ordered core.

mmCIF coordinates. The mmCIF block holds the 3D Cartesian coordinates of each backbone atom (N, Cα, C, O) in ångströms. mmCIF is the PDB's canonical archive format — a tagged-loop text representation of the atomic model.

InterPro / GO / CATH / organism. Functional annotations link the protein to curated databases. InterPro entries identify conserved domains and families by matching the sequence against member-database signatures (Pfam, PROSITE, CDD, …). Gene Ontology (GO) terms describe molecular function, biological process, and cellular component in a controlled vocabulary. CATH places the structure in a hierarchical fold classification (Class/Architecture/Topology/Homologous-superfamily). The organism is the source species.

Rendered structure images. Structure images are PyMOL renders from six orthogonal camera directions. Cartoon representation draws helices as coils and strands as arrows; sticks shows the backbone as bonds; surface shows the solvent-excluded envelope. Rainbow coloring maps sequence position to hue (blue→red, N→C); chain coloring assigns a distinct color per polypeptide.

Sequence. This is the polypeptide sequence — one letter per residue, N-terminus first. Length ranges from a few dozen residues for small domains to over a thousand for large multi-domain proteins.

Secondary structure (8-state, DSSP). The SS8 string is DSSP's per-residue secondary-structure call. α-helix (H) means an i→i+4 H-bond ladder; β-strand (E) means the residue participates in a β-sheet; 3₁₀ (G) and π (I) are tighter and wider helices; T/S are turns/bends; '-' is loop.

Nearest PDB structures. Structural nearest neighbors (via Foldseek easy-search vs the PDB). Reported per hit: target PDB id, E-value, and alignment TM-score. A TM-score above ~0.5 is the conventional threshold for 'same fold'.